Protein AF-A0A662T476-F1 (afdb_monomer_lite)

Secondary structure (DSSP, 8-state):
--HHHHHHHH-TT-TTHHHHHHHHHH--SEEE-HHHHHHHHHHHHH-HHHHHHHHHHH-SSHHHHHHHHHHHHHHHTTEEE-----EEEETTEEEEHHHHHHHHHTTT----HHHHHHHHHHHHHHHTT----EEEES-THHHHTHHHHHHHH--EEEE--

Structure (mmCIF, N/CA/C/O backbone):
data_AF-A0A662T476-F1
#
_entry.id   AF-A0A662T476-F1
#
loop_
_atom_site.group_PDB
_atom_site.id
_atom_site.type_symbol
_atom_site.label_atom_id
_atom_site.label_alt_id
_atom_site.label_comp_id
_atom_site.label_asym_id
_atom_site.label_entity_id
_atom_site.label_seq_id
_atom_site.pdbx_PDB_ins_code
_atom_site.Cartn_x
_atom_site.Cartn_y
_atom_site.Cartn_z
_atom_site.occupancy
_atom_site.B_iso_or_equiv
_atom_site.auth_seq_id
_atom_site.auth_comp_id
_atom_site.auth_asym_id
_atom_site.auth_atom_id
_atom_site.pdbx_PDB_model_num
ATOM 1 N N . MET A 1 1 ? -2.380 -2.952 -1.526 1.00 95.88 1 MET A N 1
ATOM 2 C CA . MET A 1 1 ? -1.044 -3.574 -1.523 1.00 95.88 1 MET A CA 1
ATOM 3 C C . MET A 1 1 ? -0.050 -2.519 -1.108 1.00 95.88 1 MET A C 1
ATOM 5 O O . MET A 1 1 ? -0.131 -1.422 -1.644 1.00 95.88 1 MET A O 1
ATOM 9 N N . ASP A 1 2 ? 0.825 -2.827 -0.165 1.00 96.12 2 ASP A N 1
ATOM 10 C CA . ASP A 1 2 ? 1.995 -2.006 0.135 1.00 96.12 2 ASP A CA 1
ATOM 11 C C . ASP A 1 2 ? 3.120 -2.277 -0.886 1.00 96.12 2 ASP A C 1
ATOM 13 O O . ASP A 1 2 ? 3.227 -3.376 -1.442 1.00 96.12 2 ASP A O 1
ATOM 17 N N . THR A 1 3 ? 3.961 -1.279 -1.138 1.00 96.12 3 THR A N 1
ATOM 18 C CA . THR A 1 3 ? 5.095 -1.349 -2.063 1.00 96.12 3 THR A CA 1
ATOM 19 C C . THR A 1 3 ? 6.088 -2.432 -1.657 1.00 96.12 3 THR A C 1
ATOM 21 O O . THR A 1 3 ? 6.604 -3.142 -2.523 1.00 96.12 3 THR A O 1
ATOM 24 N N . SER A 1 4 ? 6.306 -2.620 -0.350 1.00 95.62 4 SER A N 1
ATOM 25 C CA . SER A 1 4 ? 7.263 -3.597 0.192 1.00 95.62 4 SER A CA 1
ATOM 26 C C . SER A 1 4 ? 7.038 -5.028 -0.324 1.00 95.62 4 SER A C 1
ATOM 28 O O . SER A 1 4 ? 8.001 -5.723 -0.644 1.00 95.62 4 SER A O 1
ATOM 30 N N . VAL A 1 5 ? 5.780 -5.450 -0.499 1.00 97.06 5 VAL A N 1
ATOM 31 C CA . VAL A 1 5 ? 5.423 -6.782 -1.023 1.00 97.06 5 VAL A CA 1
ATOM 32 C C . VAL A 1 5 ? 5.871 -6.945 -2.474 1.00 97.06 5 VAL A C 1
ATOM 34 O O . VAL A 1 5 ? 6.401 -7.986 -2.860 1.00 97.06 5 VAL A O 1
ATOM 37 N N . ILE A 1 6 ? 5.660 -5.913 -3.292 1.00 95.38 6 ILE A N 1
ATOM 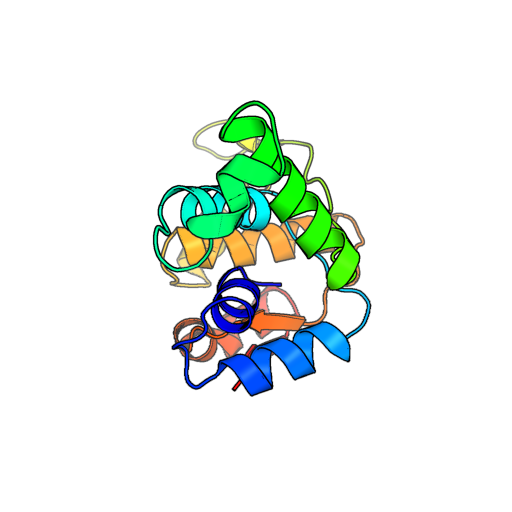38 C CA . ILE A 1 6 ? 6.018 -5.936 -4.712 1.00 95.38 6 ILE A CA 1
ATOM 39 C C . ILE A 1 6 ? 7.539 -5.912 -4.854 1.00 95.38 6 ILE A C 1
ATOM 41 O O . ILE A 1 6 ? 8.090 -6.685 -5.629 1.00 95.38 6 ILE A O 1
ATOM 45 N N . VAL A 1 7 ? 8.223 -5.081 -4.069 1.00 93.31 7 VAL A N 1
ATOM 46 C CA . VAL A 1 7 ? 9.687 -4.965 -4.091 1.00 93.31 7 VAL A CA 1
ATOM 47 C C . VAL A 1 7 ? 10.355 -6.281 -3.704 1.00 93.31 7 VAL A C 1
ATOM 49 O O . VAL A 1 7 ? 11.211 -6.757 -4.446 1.00 93.31 7 VAL A O 1
ATOM 52 N N . ALA A 1 8 ? 9.914 -6.920 -2.619 1.00 93.62 8 ALA A N 1
ATOM 53 C CA . ALA A 1 8 ? 10.464 -8.205 -2.191 1.00 93.62 8 ALA A CA 1
ATOM 54 C C . ALA A 1 8 ? 10.278 -9.311 -3.243 1.00 93.62 8 ALA A C 1
ATOM 56 O O . ALA A 1 8 ? 11.115 -10.197 -3.370 1.00 93.62 8 ALA A O 1
ATOM 57 N N . ALA A 1 9 ? 9.205 -9.267 -4.039 1.00 92.94 9 ALA A N 1
ATOM 58 C CA . ALA A 1 9 ? 9.007 -10.220 -5.132 1.00 92.94 9 ALA A CA 1
ATOM 59 C C . ALA A 1 9 ? 10.001 -10.026 -6.297 1.00 92.94 9 ALA A C 1
ATOM 61 O O . ALA A 1 9 ? 10.269 -10.972 -7.051 1.00 92.94 9 ALA A O 1
ATOM 62 N N . LEU A 1 10 ? 10.525 -8.809 -6.464 1.00 89.12 10 LEU A N 1
ATOM 63 C CA . LEU A 1 10 ? 11.458 -8.442 -7.530 1.00 89.12 10 LEU A CA 1
ATOM 64 C C . LEU A 1 10 ? 12.919 -8.605 -7.121 1.00 89.12 10 LEU A C 1
ATOM 66 O O . LEU A 1 10 ? 13.739 -8.951 -7.969 1.00 89.12 10 LEU A O 1
ATOM 70 N N . ASP A 1 11 ? 13.234 -8.395 -5.847 1.00 87.62 11 ASP A N 1
ATOM 71 C CA . ASP A 1 11 ? 14.587 -8.525 -5.322 1.00 87.62 11 ASP A CA 1
ATOM 72 C C . ASP A 1 11 ? 15.026 -9.987 -5.232 1.00 87.62 11 ASP A C 1
ATOM 74 O O . ASP A 1 11 ? 14.568 -10.746 -4.383 1.00 87.62 11 ASP A O 1
ATOM 78 N N . LEU A 1 12 ? 15.949 -10.373 -6.120 1.00 85.69 12 LEU A N 1
ATOM 79 C CA . LEU A 1 12 ? 16.532 -11.717 -6.188 1.00 85.69 12 LEU A CA 1
ATOM 80 C C . LEU A 1 12 ? 17.269 -12.120 -4.905 1.00 85.69 12 LEU A C 1
ATOM 82 O O . LEU A 1 12 ? 17.474 -13.314 -4.689 1.00 85.69 12 LEU A O 1
ATOM 86 N N . THR A 1 13 ? 17.662 -11.148 -4.084 1.00 87.81 13 THR A N 1
ATOM 87 C CA . THR A 1 13 ? 18.384 -11.356 -2.828 1.00 87.81 13 THR A CA 1
ATOM 88 C C . THR A 1 13 ? 17.474 -11.327 -1.600 1.00 87.81 13 THR A C 1
ATOM 90 O O . THR A 1 13 ? 17.916 -11.730 -0.524 1.00 87.81 13 THR A O 1
ATOM 93 N N . ASP A 1 14 ? 16.203 -10.915 -1.732 1.00 88.81 14 ASP A N 1
ATOM 94 C CA . ASP A 1 14 ? 15.285 -10.870 -0.591 1.00 88.81 14 ASP A CA 1
ATOM 95 C C . ASP A 1 14 ? 14.877 -12.301 -0.182 1.00 88.81 14 ASP A C 1
ATOM 97 O O . ASP A 1 14 ? 14.275 -13.034 -0.979 1.00 88.81 14 ASP A O 1
ATOM 101 N N . PRO A 1 15 ? 15.140 -12.727 1.069 1.00 92.75 15 PRO A N 1
ATOM 102 C CA . PRO A 1 15 ? 14.796 -14.074 1.529 1.00 92.75 15 PRO A CA 1
ATOM 103 C C . PRO A 1 15 ? 13.284 -14.348 1.513 1.00 92.75 15 PRO A C 1
ATOM 105 O O . PRO A 1 15 ? 12.859 -15.503 1.485 1.00 92.75 15 PRO A O 1
ATOM 108 N N . ARG A 1 16 ? 12.451 -13.302 1.507 1.00 94.75 16 ARG A N 1
ATOM 109 C CA . ARG A 1 16 ? 10.984 -13.390 1.495 1.00 94.75 16 ARG A CA 1
ATOM 110 C C . ARG A 1 16 ? 10.413 -13.418 0.078 1.00 94.75 16 ARG A C 1
ATOM 112 O O . ARG A 1 16 ? 9.194 -13.524 -0.081 1.00 94.75 16 ARG A O 1
ATOM 119 N N . ARG A 1 17 ? 11.258 -13.357 -0.958 1.00 94.31 17 ARG A N 1
ATOM 120 C CA . ARG A 1 17 ? 10.847 -13.296 -2.367 1.00 94.31 17 ARG A CA 1
ATOM 121 C C . ARG A 1 17 ? 9.852 -14.382 -2.756 1.00 94.31 17 ARG A C 1
ATOM 123 O O . ARG A 1 17 ? 8.864 -14.096 -3.428 1.00 94.31 17 ARG A O 1
ATOM 130 N N . SER A 1 18 ? 10.088 -15.624 -2.338 1.00 95.56 18 SER A N 1
ATOM 131 C CA . SER A 1 18 ? 9.202 -16.750 -2.659 1.00 95.56 18 SER A CA 1
ATOM 132 C C . SER A 1 18 ? 7.804 -16.568 -2.059 1.00 95.56 18 SER A C 1
ATOM 134 O O . SER A 1 18 ? 6.811 -16.769 -2.762 1.00 95.56 18 SER A O 1
ATOM 136 N N . SER A 1 19 ? 7.714 -16.124 -0.799 1.00 96.94 19 SER A N 1
ATOM 137 C CA . SER A 1 19 ? 6.440 -15.793 -0.145 1.00 96.94 19 SER A CA 1
ATOM 138 C C . SER A 1 19 ? 5.748 -14.619 -0.843 1.00 96.94 19 SER A C 1
ATOM 140 O O . SER A 1 19 ? 4.554 -14.703 -1.131 1.00 96.94 19 SER A O 1
ATOM 142 N N . ALA A 1 20 ? 6.497 -13.567 -1.196 1.00 96.75 20 ALA A N 1
ATOM 143 C CA . ALA A 1 20 ? 5.978 -12.406 -1.921 1.00 96.75 20 ALA A CA 1
ATOM 144 C C . ALA A 1 20 ? 5.396 -12.786 -3.289 1.00 96.75 20 ALA A C 1
ATOM 146 O O . ALA A 1 20 ? 4.261 -12.430 -3.607 1.00 96.75 20 ALA A O 1
ATOM 147 N N . LEU A 1 21 ? 6.149 -13.550 -4.087 1.00 96.50 21 LEU A N 1
ATOM 148 C CA . LEU A 1 21 ? 5.720 -14.017 -5.405 1.00 96.50 21 LEU A CA 1
ATOM 149 C C . LEU A 1 21 ? 4.475 -14.888 -5.304 1.00 96.50 21 LEU A C 1
ATOM 151 O O . LEU A 1 21 ? 3.505 -14.631 -6.016 1.00 96.50 21 LEU A O 1
ATOM 155 N N . LYS A 1 22 ? 4.482 -15.874 -4.399 1.00 96.94 22 LYS A N 1
ATOM 156 C CA . LYS A 1 22 ? 3.329 -16.749 -4.178 1.00 96.94 22 LYS A CA 1
ATOM 157 C C . LYS A 1 22 ? 2.101 -15.923 -3.815 1.00 96.94 22 LYS A C 1
ATOM 159 O O . LYS A 1 22 ? 1.061 -16.089 -4.440 1.00 96.94 22 LYS A O 1
ATOM 164 N N . PHE A 1 23 ? 2.235 -15.001 -2.865 1.00 97.44 23 PHE A N 1
ATOM 165 C CA . PHE A 1 23 ? 1.140 -14.136 -2.444 1.00 97.44 23 PHE A CA 1
ATOM 166 C C . PHE A 1 23 ? 0.611 -13.265 -3.592 1.00 97.44 23 PHE A C 1
ATOM 168 O O . PHE A 1 23 ? -0.598 -13.226 -3.818 1.00 97.44 23 PHE A O 1
ATOM 175 N N . LEU A 1 24 ? 1.485 -12.612 -4.364 1.00 96.88 24 LEU A N 1
ATOM 176 C CA . LEU A 1 24 ? 1.077 -11.792 -5.511 1.00 96.88 24 LEU A CA 1
ATOM 177 C C . LEU A 1 24 ? 0.392 -12.613 -6.612 1.00 96.88 24 LEU A C 1
ATOM 179 O O . LEU A 1 24 ? -0.521 -12.102 -7.259 1.00 96.88 24 LEU A O 1
ATOM 183 N N . GLN A 1 25 ? 0.810 -13.863 -6.817 1.00 95.75 25 GLN A N 1
ATOM 184 C CA . GLN A 1 25 ? 0.251 -14.759 -7.833 1.00 95.75 25 GLN A CA 1
ATOM 185 C C . GLN A 1 25 ? -1.094 -15.371 -7.430 1.00 95.75 25 GLN A C 1
ATOM 187 O O . GLN A 1 25 ? -1.928 -15.605 -8.301 1.00 95.75 25 GLN A O 1
ATOM 192 N N . THR A 1 26 ? -1.317 -15.652 -6.142 1.00 95.06 26 THR A N 1
ATOM 193 C CA . THR A 1 26 ? -2.527 -16.358 -5.684 1.00 95.06 26 THR A CA 1
ATOM 194 C C . THR A 1 26 ? -3.620 -15.433 -5.165 1.00 95.06 26 THR A C 1
ATOM 196 O O . THR A 1 26 ? -4.800 -15.769 -5.273 1.00 95.06 26 THR A O 1
ATOM 199 N N . SER A 1 27 ? -3.263 -14.276 -4.601 1.00 94.12 27 SER A N 1
ATOM 200 C CA . SER A 1 27 ? -4.253 -13.312 -4.115 1.00 94.12 27 SER A CA 1
ATOM 201 C C . SER A 1 27 ? -4.990 -12.647 -5.278 1.00 94.12 27 SER A C 1
ATOM 203 O O . SER A 1 27 ? -4.408 -12.337 -6.319 1.00 94.12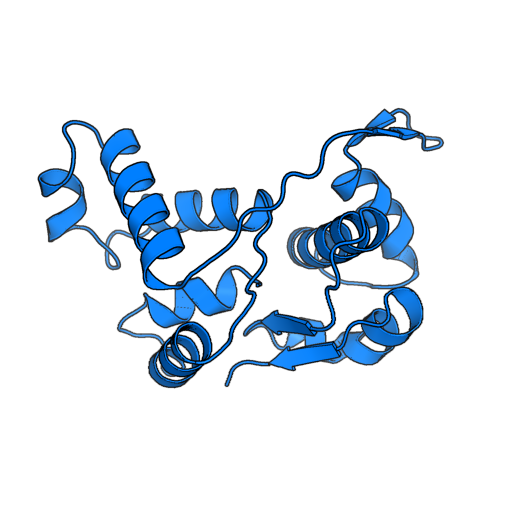 27 SER A O 1
ATOM 205 N N . LYS A 1 28 ? -6.287 -12.404 -5.101 1.00 93.12 28 LYS A N 1
ATOM 206 C CA . LYS A 1 28 ? -7.141 -11.714 -6.076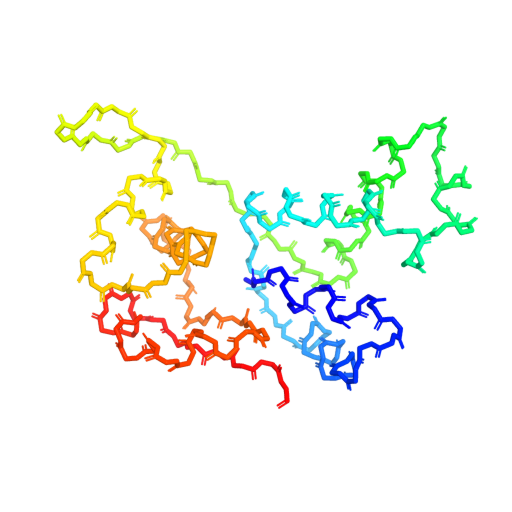 1.00 93.12 28 LYS A CA 1
ATOM 207 C C . LYS A 1 28 ? -7.436 -10.291 -5.606 1.00 93.12 28 LYS A C 1
ATOM 209 O O . LYS A 1 28 ? -7.166 -9.950 -4.458 1.00 93.12 28 LYS A O 1
ATOM 214 N N . ASP A 1 29 ? -7.973 -9.470 -6.504 1.00 93.75 29 ASP A N 1
ATOM 215 C CA . ASP A 1 29 ? -8.545 -8.156 -6.178 1.00 93.75 29 ASP A CA 1
ATOM 216 C C . ASP A 1 29 ? -7.572 -7.190 -5.479 1.00 93.75 29 ASP A C 1
ATOM 218 O O . ASP A 1 29 ? -7.906 -6.486 -4.526 1.00 93.75 29 ASP A O 1
ATOM 222 N N . LYS A 1 30 ? -6.335 -7.132 -5.979 1.00 96.50 30 LYS A N 1
ATOM 223 C CA . LYS A 1 30 ? -5.267 -6.325 -5.384 1.00 96.50 30 LYS A CA 1
ATOM 224 C C . LYS A 1 30 ? -5.362 -4.861 -5.808 1.00 96.50 30 LYS A C 1
ATOM 226 O O . LYS A 1 30 ? -4.994 -4.504 -6.924 1.00 96.50 30 LYS A O 1
ATOM 231 N N . ALA A 1 31 ? -5.789 -3.998 -4.893 1.00 97.06 31 ALA A N 1
ATOM 232 C CA . ALA A 1 31 ? -5.764 -2.550 -5.089 1.00 97.06 31 ALA A CA 1
ATOM 233 C C . ALA A 1 31 ? -4.369 -1.949 -4.822 1.00 97.06 31 ALA A C 1
ATOM 235 O O . ALA A 1 31 ? -3.717 -2.298 -3.829 1.00 97.06 31 ALA A O 1
ATOM 236 N N . ILE A 1 32 ? -3.941 -1.007 -5.665 1.00 97.50 32 ILE A N 1
ATOM 237 C CA . ILE A 1 32 ? -2.766 -0.145 -5.457 1.00 97.50 32 ILE A CA 1
ATOM 238 C C . ILE A 1 32 ? -3.156 1.335 -5.549 1.00 97.50 32 ILE A C 1
ATOM 240 O O . ILE A 1 32 ? -4.089 1.696 -6.269 1.00 97.50 32 ILE A O 1
ATOM 244 N N . SER A 1 33 ? -2.436 2.186 -4.819 1.00 97.12 33 SER A N 1
ATOM 245 C CA . SER A 1 33 ? -2.588 3.643 -4.861 1.00 97.12 33 SER A CA 1
ATOM 246 C C . SER A 1 33 ? -1.518 4.301 -5.736 1.00 97.12 33 SER A C 1
ATOM 248 O O . SER A 1 33 ? -0.556 3.661 -6.163 1.00 97.12 33 SER A O 1
ATOM 250 N N . GLU A 1 34 ? -1.659 5.604 -5.980 1.00 96.06 34 GLU A N 1
ATOM 251 C CA . GLU A 1 34 ? -0.634 6.398 -6.673 1.00 96.06 34 GLU A CA 1
ATOM 252 C C . GLU A 1 34 ? 0.674 6.494 -5.879 1.00 96.06 34 GLU A C 1
ATOM 254 O O . GLU A 1 34 ? 1.738 6.582 -6.483 1.00 96.06 34 GLU A O 1
ATOM 259 N N . LEU A 1 35 ? 0.615 6.389 -4.544 1.00 97.38 35 LEU A N 1
ATOM 260 C CA . LEU A 1 35 ? 1.812 6.289 -3.708 1.00 97.38 35 LEU A CA 1
ATOM 261 C C . LEU A 1 35 ? 2.622 5.040 -4.060 1.00 97.38 35 LEU A C 1
ATOM 263 O O . LEU A 1 35 ? 3.812 5.153 -4.322 1.00 97.38 35 LEU A O 1
ATOM 267 N N . VAL A 1 36 ? 1.964 3.881 -4.172 1.00 97.56 36 VAL A N 1
ATOM 268 C CA . VAL A 1 36 ? 2.630 2.627 -4.564 1.00 97.56 36 VAL A CA 1
ATOM 269 C C . VAL A 1 36 ? 3.271 2.757 -5.945 1.00 97.56 36 VAL A C 1
ATOM 271 O O . VAL A 1 36 ? 4.390 2.304 -6.161 1.00 97.56 36 VAL A O 1
ATOM 274 N N . ILE A 1 37 ? 2.589 3.411 -6.889 1.00 96.94 37 ILE A N 1
ATOM 275 C CA . ILE A 1 37 ? 3.138 3.685 -8.224 1.00 96.94 37 ILE A CA 1
ATOM 276 C C . ILE A 1 37 ? 4.398 4.557 -8.131 1.00 96.94 37 ILE A C 1
ATOM 278 O O . ILE A 1 37 ? 5.418 4.221 -8.737 1.00 96.94 37 ILE A O 1
ATOM 282 N N . ALA A 1 38 ? 4.339 5.656 -7.377 1.00 95.81 38 ALA A N 1
ATOM 283 C CA . ALA A 1 38 ? 5.451 6.587 -7.222 1.00 95.81 38 ALA A CA 1
ATOM 284 C C . ALA A 1 38 ? 6.664 5.924 -6.552 1.00 95.81 38 ALA A C 1
ATOM 286 O O . ALA A 1 38 ? 7.793 6.074 -7.025 1.00 95.81 38 ALA A O 1
ATOM 287 N N . GLU A 1 39 ? 6.440 5.150 -5.490 1.00 96.38 39 GLU A N 1
ATOM 288 C CA . GLU A 1 39 ? 7.505 4.431 -4.796 1.00 96.38 39 GLU A CA 1
ATOM 289 C C . GLU A 1 39 ? 8.127 3.353 -5.678 1.00 96.38 39 GLU A C 1
ATOM 291 O O . GLU A 1 39 ? 9.352 3.275 -5.759 1.00 96.38 39 GLU A O 1
ATOM 296 N N . LEU A 1 40 ? 7.314 2.570 -6.396 1.00 94.12 40 LEU A N 1
ATOM 297 C CA . LEU A 1 40 ? 7.830 1.571 -7.328 1.00 94.12 40 LEU A CA 1
ATOM 298 C C . LEU A 1 40 ? 8.698 2.212 -8.405 1.00 94.12 40 LEU A C 1
ATOM 300 O O . LEU A 1 40 ? 9.828 1.774 -8.584 1.00 94.12 40 LEU A O 1
ATOM 304 N N . ILE A 1 41 ? 8.231 3.260 -9.089 1.00 91.88 41 ILE A N 1
ATOM 305 C CA . ILE A 1 41 ? 9.043 3.944 -10.110 1.00 91.88 41 ILE A CA 1
ATOM 306 C C . ILE A 1 41 ? 10.365 4.431 -9.512 1.00 91.88 41 ILE A C 1
ATOM 308 O O . ILE A 1 41 ? 11.419 4.207 -10.108 1.00 91.88 41 ILE A O 1
ATOM 312 N N . ASN A 1 42 ? 10.330 5.050 -8.329 1.00 92.00 42 ASN A N 1
ATOM 313 C CA . ASN A 1 42 ? 11.533 5.547 -7.666 1.00 92.00 42 ASN A CA 1
ATOM 314 C C . ASN A 1 42 ? 12.514 4.411 -7.316 1.00 92.00 42 ASN A C 1
ATOM 316 O O . ASN A 1 42 ? 13.724 4.548 -7.496 1.00 92.00 42 ASN A O 1
ATOM 320 N N . ILE A 1 43 ? 12.007 3.263 -6.860 1.00 90.81 43 ILE A N 1
ATOM 321 C CA . ILE A 1 43 ? 12.825 2.082 -6.554 1.00 90.81 43 ILE A CA 1
ATOM 322 C C . ILE A 1 43 ? 13.423 1.483 -7.830 1.00 90.81 43 ILE A C 1
ATOM 324 O O . ILE A 1 43 ? 14.619 1.195 -7.863 1.00 90.81 43 ILE A O 1
ATOM 328 N N . LEU A 1 44 ? 12.626 1.336 -8.892 1.00 87.12 44 LEU A N 1
ATOM 329 C CA . LEU A 1 44 ? 13.085 0.803 -10.178 1.00 87.12 44 LEU A CA 1
ATOM 330 C C . LEU A 1 44 ? 14.154 1.713 -10.806 1.00 87.12 44 LEU A C 1
ATOM 332 O O . LEU A 1 44 ? 15.136 1.205 -11.335 1.00 87.12 44 LEU A O 1
ATOM 336 N N . ALA A 1 45 ? 14.006 3.037 -10.694 1.00 86.19 45 ALA A N 1
ATOM 337 C CA . ALA A 1 45 ? 14.986 4.009 -11.187 1.00 86.19 45 ALA A CA 1
ATOM 338 C C . ALA A 1 45 ? 16.315 3.953 -10.416 1.00 86.19 45 ALA A C 1
ATOM 340 O O . ALA A 1 45 ? 17.394 4.083 -10.992 1.00 86.19 45 ALA A O 1
ATOM 341 N N . ARG A 1 46 ? 16.259 3.748 -9.093 1.00 82.94 46 ARG A N 1
ATOM 342 C CA . ARG A 1 46 ? 17.462 3.691 -8.247 1.00 82.94 46 ARG A CA 1
ATOM 343 C C . ARG A 1 46 ? 18.161 2.340 -8.283 1.00 82.94 46 ARG A C 1
ATOM 345 O O . ARG A 1 46 ? 19.359 2.270 -7.997 1.00 82.94 46 ARG A O 1
ATOM 352 N N . SER A 1 47 ? 17.437 1.271 -8.593 1.00 72.31 47 SER A N 1
ATOM 353 C CA . SER A 1 47 ? 17.993 -0.065 -8.500 1.00 72.31 47 SER A CA 1
ATOM 354 C C . SER A 1 47 ? 18.781 -0.446 -9.743 1.00 72.31 47 SER A C 1
ATOM 356 O O . SER A 1 47 ? 18.245 -0.837 -10.781 1.00 72.31 47 SER A O 1
ATOM 358 N N . ARG A 1 48 ? 20.106 -0.369 -9.598 1.00 59.59 48 ARG A N 1
ATOM 359 C CA . ARG A 1 48 ? 21.046 -0.881 -10.593 1.00 59.59 48 ARG A CA 1
ATOM 360 C C . ARG A 1 48 ? 20.936 -2.407 -10.715 1.00 59.59 48 ARG A C 1
ATOM 362 O O . ARG A 1 48 ? 21.003 -2.915 -11.826 1.00 59.59 48 ARG A O 1
ATOM 369 N N . ASP A 1 49 ? 20.690 -3.114 -9.617 1.00 58.22 49 ASP A N 1
ATOM 370 C CA . ASP A 1 49 ? 20.771 -4.581 -9.574 1.00 58.22 49 ASP A CA 1
ATOM 371 C C . ASP A 1 49 ? 19.444 -5.285 -9.882 1.00 58.22 49 ASP A C 1
ATOM 373 O O . ASP A 1 49 ? 19.453 -6.400 -10.398 1.00 58.22 49 ASP A O 1
ATOM 377 N N . LEU A 1 50 ? 18.295 -4.631 -9.663 1.00 60.38 50 LEU A N 1
ATOM 378 C CA . LEU A 1 50 ? 16.999 -5.228 -10.009 1.00 60.38 50 LEU A CA 1
ATOM 379 C C . LEU A 1 50 ? 16.807 -5.361 -11.528 1.00 60.38 50 LEU A C 1
ATOM 381 O O . LEU A 1 50 ? 15.997 -6.180 -11.960 1.00 60.38 50 LEU A O 1
ATOM 385 N N . LEU A 1 51 ? 17.482 -4.535 -12.345 1.00 60.53 51 LEU A N 1
ATOM 386 C CA . LEU A 1 51 ? 17.020 -4.297 -13.716 1.00 60.53 51 LEU A CA 1
ATOM 387 C C . LEU A 1 51 ? 18.082 -3.897 -14.781 1.00 60.53 51 LEU A C 1
ATOM 389 O O . LEU A 1 51 ? 17.730 -3.819 -15.965 1.00 60.53 51 LEU A O 1
ATOM 393 N N . LYS A 1 52 ? 19.363 -3.648 -14.445 1.00 54.06 52 LYS A N 1
ATOM 394 C CA . LYS A 1 52 ? 20.306 -2.985 -15.382 1.00 54.06 52 LYS A CA 1
ATOM 395 C C . LYS A 1 52 ? 20.524 -3.616 -16.756 1.00 54.06 52 LYS A C 1
ATOM 397 O O . LYS A 1 52 ? 20.629 -2.827 -17.692 1.00 54.06 52 LYS A O 1
ATOM 402 N N . PRO A 1 53 ? 20.619 -4.946 -16.949 1.00 53.03 53 PRO A N 1
ATOM 403 C CA . PRO A 1 53 ? 20.907 -5.433 -18.293 1.00 53.03 53 PRO A CA 1
ATOM 404 C C . PRO A 1 53 ? 19.738 -5.195 -19.256 1.00 53.03 53 PRO A C 1
ATOM 406 O O . PRO A 1 53 ? 19.960 -5.074 -20.448 1.00 53.03 53 PRO A O 1
ATOM 409 N N . ARG A 1 54 ? 18.495 -5.094 -18.754 1.00 54.59 54 ARG A N 1
ATOM 410 C CA . ARG A 1 54 ? 17.286 -5.159 -19.594 1.00 54.59 54 ARG A CA 1
ATOM 411 C C . ARG A 1 54 ? 16.520 -3.843 -19.738 1.00 54.59 54 ARG A C 1
ATOM 413 O O . ARG A 1 54 ? 15.798 -3.698 -20.715 1.00 54.59 54 ARG A O 1
ATOM 420 N N . ILE A 1 55 ? 16.659 -2.868 -18.827 1.00 56.12 55 ILE A N 1
ATOM 421 C CA . ILE A 1 55 ? 15.914 -1.584 -18.922 1.00 56.12 55 ILE A CA 1
ATOM 422 C C . ILE A 1 55 ? 16.210 -0.874 -20.242 1.00 56.12 55 ILE A C 1
ATOM 424 O O . ILE A 1 55 ? 15.288 -0.414 -20.912 1.00 56.12 55 ILE A O 1
ATOM 428 N N . TYR A 1 56 ? 17.483 -0.794 -20.624 1.00 53.44 56 TYR A N 1
ATOM 429 C CA . TYR A 1 56 ? 17.902 -0.068 -21.825 1.00 53.44 56 TYR A CA 1
ATOM 430 C C . TYR A 1 56 ? 17.538 -0.791 -23.129 1.00 53.44 56 TYR A C 1
ATOM 432 O O . TYR A 1 56 ? 17.540 -0.169 -24.184 1.00 53.44 56 TYR A O 1
ATOM 440 N N . GLU A 1 57 ? 17.176 -2.076 -23.065 1.00 60.19 57 GLU A N 1
ATOM 441 C CA . GLU A 1 57 ? 16.760 -2.863 -24.233 1.00 60.19 57 GLU A CA 1
ATOM 442 C C . GLU A 1 57 ? 15.251 -2.754 -24.515 1.00 60.19 57 GLU A C 1
ATOM 444 O O . GLU A 1 57 ? 14.804 -3.024 -25.626 1.00 60.19 57 GLU A O 1
ATOM 449 N N . ILE A 1 58 ? 14.451 -2.354 -23.519 1.00 64.00 58 ILE A N 1
ATOM 450 C CA . ILE A 1 58 ? 12.979 -2.361 -23.599 1.00 64.00 58 ILE A CA 1
ATOM 451 C C . ILE A 1 58 ? 12.422 -1.070 -24.224 1.00 64.00 58 ILE A C 1
ATOM 453 O O . ILE A 1 58 ? 11.362 -1.092 -24.849 1.00 64.00 58 ILE A O 1
ATOM 457 N N . GLY A 1 59 ? 13.109 0.062 -24.060 1.00 61.31 59 GLY A N 1
ATOM 458 C CA . GLY A 1 59 ? 12.602 1.376 -24.452 1.00 61.31 59 GLY A CA 1
ATOM 459 C C . GLY A 1 59 ? 13.700 2.319 -24.931 1.00 61.31 59 GLY A C 1
ATOM 460 O O . GLY A 1 59 ? 14.855 2.211 -24.538 1.00 61.31 59 GLY A O 1
ATOM 461 N N . ARG A 1 60 ? 13.324 3.283 -25.784 1.00 69.94 60 ARG A N 1
ATOM 462 C CA . ARG A 1 60 ? 14.256 4.283 -26.342 1.00 69.94 60 ARG A CA 1
ATOM 463 C C . ARG A 1 60 ? 14.808 5.262 -25.295 1.00 69.94 60 ARG A C 1
ATOM 465 O O . ARG A 1 60 ? 15.819 5.903 -25.555 1.00 69.94 60 ARG A O 1
ATOM 472 N N . THR A 1 61 ? 14.140 5.413 -24.148 1.00 82.06 61 THR A N 1
ATOM 473 C CA . THR A 1 61 ? 14.549 6.292 -23.040 1.00 82.06 61 THR A CA 1
ATOM 474 C C . THR A 1 61 ? 14.334 5.597 -21.698 1.00 82.06 61 THR A C 1
ATOM 476 O O . THR A 1 61 ? 13.428 4.775 -21.565 1.00 82.06 61 THR A O 1
ATOM 479 N N . GLU A 1 62 ? 15.120 5.970 -20.683 1.00 81.44 62 GLU A N 1
ATOM 480 C CA . GLU A 1 62 ? 14.998 5.435 -19.318 1.00 81.44 62 GLU A CA 1
ATOM 481 C C . GLU A 1 62 ? 13.571 5.581 -18.767 1.00 81.44 62 GLU A C 1
ATOM 483 O O . GLU A 1 62 ? 12.994 4.618 -18.265 1.00 81.44 62 GLU A O 1
ATOM 488 N N . ALA A 1 63 ? 12.956 6.754 -18.949 1.00 84.31 63 ALA A N 1
ATOM 489 C CA . ALA A 1 63 ? 11.583 7.010 -18.523 1.00 84.31 63 ALA A CA 1
ATOM 490 C C . ALA A 1 63 ? 10.574 6.043 -19.170 1.00 84.31 63 ALA A C 1
ATOM 492 O O . ALA A 1 63 ? 9.709 5.500 -18.481 1.00 84.31 63 ALA A O 1
ATOM 493 N N . LEU A 1 64 ? 10.691 5.784 -20.479 1.00 84.69 64 LEU A N 1
ATOM 494 C CA . LEU A 1 64 ? 9.790 4.864 -21.177 1.00 84.69 64 LEU A CA 1
ATOM 495 C C . LEU A 1 64 ? 9.993 3.418 -20.711 1.00 84.69 64 LEU A C 1
ATOM 497 O O . LEU A 1 64 ? 9.022 2.677 -20.544 1.00 84.69 64 LEU A O 1
ATOM 501 N N . SER A 1 65 ? 11.238 3.023 -20.461 1.00 84.62 65 SER A N 1
ATOM 502 C CA . SER A 1 65 ? 11.556 1.698 -19.939 1.00 84.62 65 SER A CA 1
ATOM 503 C C . SER A 1 65 ? 11.005 1.486 -18.527 1.00 84.62 65 SER A C 1
ATOM 505 O O . SER A 1 65 ? 10.392 0.450 -18.270 1.00 84.62 65 SER A O 1
ATOM 507 N N . LEU A 1 66 ? 11.133 2.474 -17.633 1.00 87.38 66 LEU A N 1
ATOM 508 C CA . LEU A 1 66 ? 10.554 2.424 -16.283 1.00 87.38 66 LEU A CA 1
ATOM 509 C C . LEU A 1 66 ? 9.028 2.289 -16.323 1.00 87.38 66 LEU A C 1
ATOM 511 O O . LEU A 1 66 ? 8.468 1.433 -15.637 1.00 87.38 66 LEU A O 1
ATOM 515 N N . LEU A 1 67 ? 8.357 3.074 -17.172 1.00 89.75 67 LEU A N 1
ATOM 516 C CA . LEU A 1 67 ? 6.908 2.970 -17.366 1.00 89.75 67 LEU A CA 1
ATOM 517 C C . LEU A 1 67 ? 6.504 1.606 -17.933 1.00 89.75 67 LEU A C 1
ATOM 519 O O . LEU A 1 67 ? 5.521 1.020 -17.483 1.00 89.75 67 LEU A O 1
ATOM 523 N N . THR A 1 68 ? 7.274 1.067 -18.879 1.00 89.50 68 THR A N 1
ATOM 524 C CA . THR A 1 68 ? 7.005 -0.252 -19.471 1.00 89.50 68 THR A CA 1
ATOM 525 C C . THR A 1 68 ? 7.123 -1.361 -18.431 1.00 89.50 68 THR A C 1
ATOM 527 O O . THR A 1 68 ? 6.259 -2.236 -18.359 1.00 89.50 68 THR A O 1
ATOM 530 N N . ILE A 1 69 ? 8.146 -1.302 -17.577 1.00 88.62 69 ILE A N 1
ATOM 531 C CA . ILE A 1 69 ? 8.328 -2.253 -16.477 1.00 88.62 69 ILE A CA 1
ATOM 532 C C . ILE A 1 69 ? 7.192 -2.121 -15.466 1.00 88.62 69 ILE A C 1
ATOM 534 O O . ILE A 1 69 ? 6.601 -3.132 -15.096 1.00 88.62 69 ILE A O 1
ATOM 538 N N . LEU A 1 70 ? 6.823 -0.903 -15.061 1.00 92.62 70 LEU A N 1
ATOM 539 C CA . LEU A 1 70 ? 5.689 -0.698 -14.162 1.00 92.62 70 LEU A CA 1
ATOM 540 C C . LEU A 1 70 ? 4.394 -1.287 -14.746 1.00 92.62 70 LEU A C 1
ATOM 542 O O . LEU A 1 70 ? 3.694 -2.029 -14.059 1.00 92.62 70 LEU A O 1
ATOM 546 N N . LEU A 1 71 ? 4.092 -1.012 -16.018 1.00 94.06 71 LEU A N 1
ATOM 547 C CA . LEU A 1 71 ? 2.921 -1.564 -16.707 1.00 94.06 71 LEU A CA 1
ATOM 548 C C . LEU A 1 71 ? 2.957 -3.093 -16.766 1.00 94.06 71 LEU A C 1
ATOM 550 O O . LEU A 1 71 ? 1.926 -3.744 -16.582 1.00 94.06 71 LEU A O 1
ATOM 554 N N . TYR A 1 72 ? 4.135 -3.668 -17.005 1.00 93.25 72 TYR A N 1
ATOM 555 C CA . TYR A 1 72 ? 4.335 -5.109 -16.956 1.00 93.25 72 TYR A CA 1
ATOM 556 C C . TYR A 1 72 ? 4.037 -5.669 -15.563 1.00 93.25 72 TYR A C 1
ATOM 558 O O . TYR A 1 72 ? 3.308 -6.649 -15.464 1.00 93.25 72 TYR A O 1
ATOM 566 N N . LEU A 1 73 ? 4.541 -5.048 -14.492 1.00 93.81 73 LEU A N 1
ATOM 567 C CA . LEU A 1 73 ? 4.304 -5.486 -13.112 1.00 93.81 73 LEU A CA 1
ATOM 568 C C . LEU A 1 73 ? 2.826 -5.409 -12.730 1.00 93.81 73 LEU A C 1
ATOM 570 O O . LEU A 1 73 ? 2.288 -6.367 -12.175 1.00 93.81 73 LEU A O 1
ATOM 574 N N . ILE A 1 74 ? 2.168 -4.302 -13.083 1.00 95.94 74 ILE A N 1
ATOM 575 C CA . ILE A 1 74 ? 0.732 -4.100 -12.869 1.00 95.94 74 ILE A CA 1
ATOM 576 C C . ILE A 1 74 ? -0.063 -5.222 -13.543 1.00 95.94 74 ILE A C 1
ATOM 578 O O . ILE A 1 74 ? -0.908 -5.840 -12.901 1.00 95.94 74 ILE A O 1
ATOM 582 N N . ARG A 1 75 ? 0.243 -5.543 -14.807 1.00 95.81 75 ARG A N 1
ATOM 583 C CA . ARG A 1 75 ? -0.441 -6.618 -15.543 1.00 95.81 75 ARG A CA 1
ATOM 584 C C . ARG A 1 75 ? -0.098 -8.011 -15.028 1.00 95.81 75 ARG A C 1
ATOM 586 O O . ARG A 1 75 ? -0.997 -8.812 -14.803 1.00 95.81 75 ARG A O 1
ATOM 593 N N . ARG A 1 76 ? 1.191 -8.307 -14.836 1.00 94.44 76 ARG A N 1
ATOM 594 C CA . ARG A 1 76 ? 1.696 -9.620 -14.403 1.00 94.44 76 ARG A CA 1
ATOM 595 C C . ARG A 1 76 ? 1.066 -10.056 -13.090 1.00 94.44 76 ARG A C 1
ATOM 597 O O . ARG A 1 76 ? 0.783 -11.236 -12.916 1.00 94.44 76 ARG A O 1
ATOM 604 N N . PHE A 1 77 ? 0.913 -9.115 -12.167 1.00 96.06 77 PHE A N 1
ATOM 605 C CA . PHE A 1 77 ? 0.369 -9.392 -10.852 1.00 96.06 77 PHE A CA 1
ATOM 606 C C . PHE A 1 77 ? -1.100 -8.998 -10.727 1.00 96.06 77 PHE A C 1
ATOM 608 O O . PHE A 1 77 ? -1.593 -9.058 -9.620 1.00 96.06 77 PHE A O 1
ATOM 615 N N . ASP A 1 78 ? -1.823 -8.630 -11.788 1.00 96.75 78 ASP A N 1
ATOM 616 C CA . ASP A 1 78 ? -3.234 -8.208 -11.689 1.00 96.75 78 ASP A CA 1
ATOM 617 C C . ASP A 1 78 ? -3.460 -7.137 -10.595 1.00 96.75 78 ASP A C 1
ATOM 619 O O . ASP A 1 78 ? -4.291 -7.264 -9.690 1.00 96.75 78 ASP A O 1
ATOM 623 N N . LEU A 1 79 ? -2.623 -6.096 -10.615 1.00 97.50 79 LEU A N 1
ATOM 624 C CA . LEU A 1 79 ? -2.753 -4.946 -9.724 1.00 97.50 79 LEU A CA 1
ATOM 625 C C . LEU A 1 79 ? -3.740 -3.956 -10.338 1.00 97.50 79 LEU A C 1
ATOM 627 O O . LEU A 1 79 ? -3.602 -3.551 -11.491 1.00 97.50 79 LEU A O 1
ATOM 631 N N . ARG A 1 80 ? -4.718 -3.513 -9.552 1.00 97.12 80 ARG A N 1
ATOM 632 C CA . ARG A 1 80 ? -5.696 -2.508 -9.970 1.00 97.12 80 ARG A CA 1
ATOM 633 C C . ARG A 1 80 ? -5.403 -1.181 -9.295 1.00 97.12 80 ARG A C 1
ATOM 635 O O . ARG A 1 80 ? -5.505 -1.056 -8.076 1.00 97.12 80 ARG A O 1
ATOM 642 N N . TYR A 1 81 ? -5.022 -0.194 -10.099 1.00 96.31 81 TYR A N 1
ATOM 643 C CA . TYR A 1 81 ? -4.881 1.180 -9.637 1.00 96.31 81 TYR A CA 1
ATOM 644 C C . TYR A 1 81 ? -6.256 1.812 -9.428 1.00 96.31 81 TYR A C 1
ATOM 646 O O . TYR A 1 81 ? -7.115 1.743 -10.307 1.00 96.31 81 TYR A O 1
ATOM 654 N N . TYR A 1 82 ? -6.438 2.447 -8.271 1.00 94.19 82 TYR A N 1
ATOM 655 C CA . TYR A 1 82 ? -7.621 3.240 -7.966 1.00 94.19 82 TYR A CA 1
ATOM 656 C C . TYR A 1 82 ? -7.226 4.685 -7.688 1.00 94.19 82 TYR A C 1
ATOM 658 O O . TYR A 1 82 ? -6.464 4.983 -6.769 1.00 94.19 82 TYR A O 1
ATOM 666 N N . GLU A 1 83 ? -7.789 5.590 -8.478 1.00 93.69 83 GLU A N 1
ATOM 667 C CA . GLU A 1 83 ? -7.508 7.015 -8.380 1.00 93.69 83 GLU A CA 1
ATOM 668 C C . GLU A 1 83 ? -8.267 7.670 -7.215 1.00 93.69 83 GLU A C 1
ATOM 670 O O . GLU A 1 83 ? -9.497 7.562 -7.082 1.00 93.69 83 GLU A O 1
ATOM 675 N N . VAL A 1 84 ? -7.553 8.444 -6.393 1.00 94.31 84 VAL A N 1
ATOM 676 C CA . VAL A 1 84 ? -8.136 9.216 -5.289 1.00 94.31 84 VAL A CA 1
ATOM 677 C C . VAL A 1 84 ? -8.236 10.696 -5.666 1.00 94.31 84 VAL A C 1
ATOM 679 O O . VAL A 1 84 ? -7.431 11.529 -5.274 1.00 94.31 84 VAL A O 1
ATOM 682 N N . LYS A 1 85 ? -9.285 11.037 -6.421 1.00 91.81 85 LYS A N 1
ATOM 683 C CA . LYS A 1 85 ? -9.662 12.435 -6.699 1.00 91.81 85 LYS A CA 1
ATOM 684 C C . LYS A 1 85 ? -10.259 13.147 -5.489 1.00 91.81 85 LYS A C 1
ATOM 686 O O . LYS A 1 85 ? -10.978 12.535 -4.699 1.00 91.81 85 LYS A O 1
ATOM 691 N N . GLY A 1 86 ? -10.076 14.465 -5.463 1.00 93.69 86 GLY A N 1
ATOM 692 C CA . GLY A 1 86 ? -10.767 15.384 -4.566 1.00 93.69 86 GLY A CA 1
ATOM 693 C C . GLY A 1 86 ? -9.842 16.028 -3.544 1.00 93.69 86 GLY A C 1
ATOM 694 O O . GLY A 1 86 ? -8.626 15.842 -3.546 1.00 93.69 86 GLY A O 1
ATOM 695 N N . SER A 1 87 ? -10.448 16.800 -2.649 1.00 95.88 87 SER A N 1
ATOM 696 C CA . SER A 1 87 ? -9.726 17.530 -1.615 1.00 95.88 87 SER A CA 1
ATOM 697 C C . SER A 1 87 ? -10.499 17.551 -0.307 1.00 95.88 87 SER A C 1
ATOM 699 O O . SER A 1 87 ? -11.719 17.709 -0.329 1.00 95.88 87 SER A O 1
ATOM 701 N N . MET A 1 88 ? -9.783 17.504 0.809 1.00 94.94 88 MET A N 1
ATOM 702 C CA . MET A 1 88 ? -10.321 17.663 2.154 1.00 94.94 88 MET A CA 1
ATOM 703 C C . MET A 1 88 ? -10.010 19.069 2.670 1.00 94.94 88 MET A C 1
ATOM 705 O O . MET A 1 88 ? -8.892 19.566 2.505 1.00 94.94 88 MET A O 1
ATOM 709 N N . ARG A 1 89 ? -10.993 19.722 3.299 1.00 94.94 89 ARG A N 1
ATOM 710 C CA . ARG A 1 89 ? -10.774 20.985 4.013 1.00 94.94 89 ARG A CA 1
ATOM 711 C C . ARG A 1 89 ? -10.389 20.680 5.456 1.00 94.94 89 ARG A C 1
ATOM 713 O O . ARG A 1 89 ? -11.086 19.936 6.135 1.00 94.94 89 ARG A O 1
ATOM 720 N N . THR A 1 90 ? -9.305 21.284 5.914 1.00 90.19 90 THR A N 1
ATOM 721 C CA . THR A 1 90 ? -8.820 21.233 7.294 1.00 90.19 90 THR A CA 1
ATOM 722 C C . THR A 1 90 ? -8.650 22.666 7.816 1.00 90.19 90 THR A C 1
ATOM 724 O O . THR A 1 90 ? -8.711 23.618 7.027 1.00 90.19 90 THR A O 1
ATOM 727 N N . PRO A 1 91 ? -8.409 22.865 9.124 1.00 91.44 91 PRO A N 1
ATOM 728 C CA . PRO A 1 91 ? -8.067 24.185 9.658 1.00 91.44 91 PRO A CA 1
ATOM 729 C C . PRO A 1 91 ? -6.809 24.810 9.030 1.00 91.44 91 PRO A C 1
ATOM 731 O O . PRO A 1 91 ? -6.666 26.027 9.046 1.00 91.44 91 PRO A O 1
ATOM 734 N N . LEU A 1 92 ? -5.918 23.997 8.447 1.00 92.62 92 LEU A N 1
ATOM 735 C CA . LEU A 1 92 ? -4.683 24.448 7.794 1.00 92.62 92 LEU A CA 1
ATOM 736 C C . LEU A 1 92 ? -4.867 24.776 6.302 1.00 92.62 92 LEU A C 1
ATOM 738 O O . LEU A 1 92 ? -3.917 25.191 5.645 1.00 92.62 92 LEU A O 1
ATOM 742 N N . GLY A 1 93 ? -6.065 24.571 5.747 1.00 94.94 93 GLY A N 1
ATOM 743 C CA . GLY A 1 93 ? -6.364 24.828 4.340 1.00 94.94 93 GLY A CA 1
ATOM 744 C C . GLY A 1 93 ? -6.962 23.622 3.625 1.00 94.94 93 GLY A C 1
ATOM 745 O O . GLY A 1 93 ? -7.655 22.795 4.216 1.00 94.94 93 GLY A O 1
ATOM 746 N N . ARG A 1 94 ? -6.753 23.547 2.310 1.00 96.88 94 ARG A N 1
ATOM 747 C CA . ARG A 1 94 ? -7.282 22.474 1.464 1.00 96.88 94 ARG A CA 1
ATOM 748 C C . ARG A 1 94 ? -6.141 21.555 1.041 1.00 96.88 94 ARG A C 1
ATOM 750 O O . ARG A 1 94 ? -5.194 22.010 0.412 1.00 96.88 94 ARG A O 1
ATOM 757 N N . PHE A 1 95 ? -6.270 20.272 1.351 1.00 97.12 95 PHE A N 1
ATOM 758 C CA . PHE A 1 95 ? -5.293 19.238 1.011 1.00 97.12 95 PHE A CA 1
ATOM 759 C C . PHE A 1 95 ? -5.923 18.196 0.093 1.00 97.12 95 PHE A C 1
ATOM 761 O O . PHE A 1 95 ? -7.149 18.091 0.023 1.00 97.12 95 PHE A O 1
ATOM 768 N N . SER A 1 96 ? -5.109 17.397 -0.598 1.00 96.62 96 SER A N 1
ATOM 769 C CA . SER A 1 96 ? -5.624 16.187 -1.245 1.00 96.62 96 SER A CA 1
ATOM 770 C C . SER A 1 96 ? -6.217 15.245 -0.191 1.00 96.62 96 SER A C 1
ATOM 772 O O . SER A 1 96 ? -5.824 15.275 0.979 1.00 96.62 96 SER A O 1
ATOM 774 N N . ILE A 1 97 ? -7.184 14.417 -0.593 1.00 97.25 97 ILE A N 1
ATOM 775 C CA . ILE A 1 97 ? -7.865 13.489 0.324 1.00 97.25 97 ILE A CA 1
ATOM 776 C C . ILE A 1 97 ? -6.871 12.613 1.121 1.00 97.25 97 ILE A C 1
ATOM 778 O O . ILE A 1 97 ? -6.994 12.582 2.345 1.00 97.25 97 ILE A O 1
ATOM 782 N N . PRO A 1 98 ? -5.850 11.968 0.510 1.00 97.12 98 PRO A N 1
ATOM 783 C CA . PRO A 1 98 ? -4.905 11.135 1.260 1.00 97.12 98 PRO A CA 1
ATOM 784 C C . PRO A 1 98 ? -4.099 11.917 2.302 1.00 97.12 98 PRO A C 1
ATOM 786 O O . PRO A 1 98 ? -3.845 11.408 3.391 1.00 97.12 98 PRO A O 1
ATOM 789 N N . ILE A 1 99 ? -3.713 13.162 2.007 1.00 97.25 99 ILE A N 1
ATOM 790 C CA . ILE A 1 99 ? -2.985 14.008 2.964 1.00 97.25 99 ILE A CA 1
ATOM 791 C C . ILE A 1 99 ? -3.905 14.444 4.107 1.00 97.25 99 ILE A C 1
ATOM 793 O O . ILE A 1 99 ? -3.511 14.375 5.270 1.00 97.25 99 ILE A O 1
ATOM 797 N N . GLY A 1 100 ? -5.141 14.843 3.794 1.00 97.00 100 GLY A N 1
ATOM 798 C CA . GLY A 1 100 ? -6.144 15.196 4.798 1.00 97.00 100 GLY A CA 1
ATOM 799 C C . GLY A 1 100 ? -6.405 14.051 5.777 1.00 97.00 100 GLY A C 1
ATOM 800 O O . GLY A 1 100 ? -6.341 14.254 6.989 1.00 97.00 100 GLY A O 1
ATOM 801 N N . TYR A 1 101 ? -6.588 12.832 5.263 1.00 97.31 101 TYR A N 1
ATOM 802 C CA . TYR A 1 101 ? -6.743 11.650 6.107 1.00 97.31 101 TYR A CA 1
ATOM 803 C C . TYR A 1 101 ? -5.484 11.274 6.873 1.00 97.31 101 TYR A C 1
ATOM 805 O O . TYR A 1 101 ? -5.601 10.840 8.012 1.00 97.31 101 TYR A O 1
ATOM 813 N N . ALA A 1 102 ? -4.287 11.460 6.312 1.00 97.06 102 ALA A N 1
ATOM 814 C CA . ALA A 1 102 ? -3.065 11.235 7.078 1.00 97.06 102 ALA A CA 1
ATOM 815 C C . ALA A 1 102 ? -3.039 12.141 8.318 1.00 97.06 102 ALA A C 1
ATOM 817 O O . ALA A 1 102 ? -2.866 11.634 9.421 1.00 97.06 102 ALA A O 1
ATOM 818 N N . ILE A 1 103 ? -3.320 13.442 8.161 1.00 95.81 103 ILE A N 1
ATOM 819 C CA . ILE A 1 103 ? -3.399 14.405 9.275 1.00 95.81 103 ILE A CA 1
ATOM 820 C C . ILE A 1 103 ? -4.453 13.977 10.309 1.00 95.81 103 ILE A C 1
ATOM 822 O O . ILE A 1 103 ? -4.178 14.003 11.507 1.00 95.81 103 ILE A O 1
ATOM 826 N N . GLU A 1 104 ? -5.638 13.554 9.859 1.00 94.88 104 GLU A N 1
ATOM 827 C CA . GLU A 1 104 ? -6.709 13.068 10.741 1.00 94.88 104 GLU A CA 1
ATOM 828 C C . GLU A 1 104 ? -6.302 11.809 11.531 1.00 94.88 104 GLU A C 1
ATOM 830 O O . GLU A 1 104 ? -6.696 11.632 12.686 1.00 94.88 104 GLU A O 1
ATOM 835 N N . LEU A 1 105 ? -5.511 10.926 10.915 1.00 96.44 105 LEU A N 1
ATOM 836 C CA . LEU A 1 105 ? -5.121 9.638 11.482 1.00 96.44 105 LEU A CA 1
ATOM 837 C C . LEU A 1 105 ? -3.887 9.708 12.390 1.00 96.44 105 LEU A C 1
ATOM 839 O O . LEU A 1 105 ? -3.767 8.841 13.252 1.00 96.44 105 LEU A O 1
ATOM 843 N N . VAL A 1 106 ? -3.020 10.726 12.280 1.00 95.12 106 VAL A N 1
ATOM 844 C CA . VAL A 1 106 ? -1.825 10.900 13.143 1.00 95.12 106 VAL A CA 1
ATOM 845 C C . VAL A 1 106 ? -2.095 10.654 14.640 1.00 95.12 106 VAL A C 1
ATOM 847 O O . VAL A 1 106 ? -1.354 9.877 15.250 1.00 95.12 106 VAL A O 1
ATOM 850 N N . PRO A 1 107 ? -3.114 11.268 15.282 1.00 95.06 107 PRO A N 1
ATOM 851 C CA . PRO A 1 107 ? -3.339 11.064 16.715 1.00 95.06 107 PRO A CA 1
ATOM 852 C C . PRO A 1 107 ? -3.773 9.632 17.067 1.00 95.06 107 PRO A C 1
ATOM 854 O O . PRO A 1 107 ? -3.594 9.214 18.211 1.00 95.06 107 PRO A O 1
ATOM 857 N N . LYS A 1 108 ? -4.324 8.887 16.101 1.00 96.62 108 LYS A N 1
ATOM 858 C CA . LYS A 1 108 ? -4.890 7.540 16.266 1.00 96.62 108 LYS A CA 1
ATOM 859 C C . LYS A 1 108 ? -3.873 6.442 15.930 1.00 96.62 108 LYS A C 1
ATOM 861 O O . LYS A 1 108 ? -3.795 5.435 16.627 1.00 96.62 108 LYS A O 1
ATOM 866 N N . ILE A 1 109 ? -3.086 6.642 14.871 1.00 96.00 109 ILE A N 1
ATOM 867 C CA . ILE A 1 109 ? -2.170 5.658 14.284 1.00 96.00 109 ILE A CA 1
ATOM 868 C C . ILE A 1 109 ? -0.796 6.318 14.117 1.00 96.00 109 ILE A C 1
ATOM 870 O O . ILE A 1 109 ? -0.570 7.117 13.210 1.00 96.00 109 ILE A O 1
ATOM 874 N N . ARG A 1 110 ? 0.145 5.978 15.003 1.00 92.56 110 ARG A N 1
ATOM 875 C CA . ARG A 1 110 ? 1.485 6.589 15.059 1.00 92.56 110 ARG A CA 1
ATOM 876 C C . ARG A 1 110 ? 2.497 5.837 14.193 1.00 92.56 110 ARG A C 1
ATOM 878 O O . ARG A 1 110 ? 3.425 5.219 14.707 1.00 92.56 110 ARG A O 1
ATOM 885 N N . LEU A 1 111 ? 2.285 5.882 12.884 1.00 95.69 111 LEU A N 1
ATOM 886 C CA . LEU A 1 111 ? 3.219 5.368 11.882 1.00 95.69 111 LEU A CA 1
ATOM 887 C C . LEU A 1 111 ? 4.144 6.474 11.356 1.00 95.69 111 LEU A C 1
ATOM 889 O O . LEU A 1 111 ? 3.884 7.664 11.551 1.00 95.69 111 LEU A O 1
ATOM 893 N N . LYS A 1 112 ? 5.221 6.084 10.663 1.00 95.81 112 LYS A N 1
ATOM 894 C CA . LYS A 1 112 ? 6.026 7.029 9.875 1.00 95.81 112 LYS A CA 1
ATOM 895 C C . LYS A 1 112 ? 5.163 7.614 8.757 1.00 95.81 112 LYS A C 1
ATOM 897 O O . LYS A 1 112 ? 4.196 6.994 8.327 1.00 95.81 112 LYS A O 1
ATOM 902 N N . THR A 1 113 ? 5.525 8.792 8.253 1.00 95.56 113 THR A N 1
ATOM 903 C CA . THR A 1 113 ? 4.697 9.530 7.287 1.00 95.56 113 THR A CA 1
ATOM 904 C C . THR A 1 113 ? 4.319 8.709 6.052 1.00 95.56 113 THR A C 1
ATOM 906 O O . THR A 1 113 ? 3.153 8.712 5.679 1.00 95.56 113 THR A O 1
ATOM 909 N N . LEU A 1 114 ? 5.264 7.993 5.431 1.00 95.44 114 LEU A N 1
ATOM 910 C CA . LEU A 1 114 ? 4.978 7.178 4.240 1.00 95.44 114 LEU A CA 1
ATOM 911 C C . LEU A 1 114 ? 4.040 6.006 4.561 1.00 95.44 114 LEU A C 1
ATOM 913 O O . LEU A 1 114 ? 3.017 5.842 3.900 1.00 95.44 114 LEU A O 1
ATOM 917 N N . ASP A 1 115 ? 4.310 5.277 5.642 1.00 96.56 115 ASP A N 1
ATOM 918 C CA . ASP A 1 115 ? 3.455 4.181 6.113 1.00 96.56 115 ASP A CA 1
ATOM 919 C C . ASP A 1 115 ? 2.035 4.673 6.441 1.00 96.56 115 ASP A C 1
ATOM 921 O O . ASP A 1 115 ? 1.037 4.057 6.060 1.00 96.56 115 ASP A O 1
ATOM 925 N N . LEU A 1 116 ? 1.923 5.835 7.093 1.00 97.69 116 LEU A N 1
ATOM 926 C CA . LEU A 1 116 ? 0.643 6.473 7.391 1.00 97.69 116 LEU A CA 1
ATOM 927 C C . LEU A 1 116 ? -0.092 6.897 6.116 1.00 97.69 116 LEU A C 1
ATOM 929 O O . LEU A 1 116 ? -1.321 6.834 6.077 1.00 97.69 116 LEU A O 1
ATOM 933 N N . LEU A 1 117 ? 0.628 7.292 5.063 1.00 97.88 117 LEU A N 1
ATOM 934 C CA . LEU A 1 117 ? 0.012 7.586 3.773 1.00 97.88 117 LEU A CA 1
ATOM 935 C C . LEU A 1 117 ? -0.559 6.327 3.117 1.00 97.88 117 LEU A C 1
ATOM 937 O O . LEU A 1 117 ? -1.649 6.397 2.557 1.00 97.88 117 LEU A O 1
ATOM 941 N N . HIS A 1 118 ? 0.077 5.156 3.231 1.00 97.62 118 HIS A N 1
ATOM 942 C CA . HIS A 1 118 ? -0.561 3.911 2.777 1.00 97.62 118 HIS A CA 1
ATOM 943 C C . HIS A 1 118 ? -1.897 3.668 3.488 1.00 97.62 118 HIS A C 1
ATOM 945 O O . HIS A 1 118 ? -2.892 3.346 2.833 1.00 97.62 118 HIS A O 1
ATOM 951 N N . ILE A 1 119 ? -1.952 3.895 4.804 1.00 97.88 119 ILE A N 1
ATOM 952 C CA . ILE A 1 119 ? -3.197 3.805 5.579 1.00 97.88 119 ILE A CA 1
ATOM 953 C C . ILE A 1 119 ? -4.220 4.857 5.136 1.00 97.88 119 ILE A C 1
ATOM 955 O O . ILE A 1 119 ? -5.407 4.555 4.994 1.00 97.88 119 ILE A O 1
ATOM 959 N N . SER A 1 120 ? -3.786 6.088 4.878 1.00 98.06 120 SER A N 1
ATOM 960 C CA . SER A 1 120 ? -4.689 7.156 4.455 1.00 98.06 120 SER A CA 1
ATOM 961 C C . SER A 1 120 ? -5.275 6.903 3.061 1.00 98.06 120 SER A C 1
ATOM 963 O O . SER A 1 120 ? -6.448 7.200 2.825 1.00 98.06 120 SER A O 1
ATOM 965 N N . TYR A 1 121 ? -4.519 6.260 2.162 1.00 98.12 121 TYR A N 1
ATOM 966 C CA . TYR A 1 121 ? -5.045 5.745 0.897 1.00 98.12 121 TYR A CA 1
ATOM 967 C C . TYR A 1 121 ? -6.068 4.635 1.110 1.00 98.12 121 TYR A C 1
ATOM 969 O O . TYR A 1 121 ? -7.104 4.648 0.450 1.00 98.12 121 TYR A O 1
ATOM 977 N N . VAL A 1 122 ? -5.825 3.702 2.034 1.00 97.75 122 VAL A N 1
ATOM 978 C CA . VAL A 1 122 ? -6.815 2.671 2.383 1.00 97.75 122 VAL A CA 1
ATOM 979 C C . VAL A 1 122 ? -8.125 3.319 2.830 1.00 97.75 122 VAL A C 1
ATOM 981 O O . VAL A 1 122 ? -9.175 2.979 2.283 1.00 97.75 122 VAL A O 1
ATOM 984 N N . LYS A 1 123 ? -8.068 4.311 3.731 1.00 97.81 123 LYS A N 1
ATOM 985 C CA . LYS A 1 123 ? -9.251 5.085 4.141 1.00 97.81 123 LYS A CA 1
ATOM 986 C C . LYS A 1 123 ? -9.957 5.718 2.945 1.00 97.81 123 LYS A C 1
ATOM 988 O O . LYS A 1 123 ? -11.158 5.540 2.769 1.00 97.81 123 LYS A O 1
ATOM 993 N N . ALA A 1 124 ? -9.204 6.418 2.099 1.00 97.62 124 ALA A N 1
ATOM 994 C CA . ALA A 1 124 ? -9.759 7.117 0.948 1.00 97.62 124 ALA A CA 1
ATOM 995 C C . ALA A 1 124 ? -10.441 6.191 -0.061 1.00 97.62 124 ALA A C 1
ATOM 997 O O . ALA A 1 124 ? -11.458 6.556 -0.647 1.00 97.62 124 ALA A O 1
ATOM 998 N N . LEU A 1 125 ? -9.891 4.996 -0.268 1.00 96.62 125 LEU A N 1
ATOM 999 C CA . LEU A 1 125 ? -10.486 3.994 -1.143 1.00 96.62 125 LEU A CA 1
ATOM 1000 C C . LEU A 1 125 ? -11.759 3.399 -0.533 1.00 96.62 125 LEU A C 1
ATOM 1002 O O . LEU A 1 125 ? -12.747 3.248 -1.252 1.00 96.62 125 LEU A O 1
ATOM 1006 N N . LYS A 1 126 ? -11.774 3.129 0.779 1.00 96.38 126 LYS A N 1
ATOM 1007 C CA . LYS A 1 126 ? -12.981 2.660 1.477 1.00 96.38 126 LYS A CA 1
ATOM 1008 C C . LYS A 1 126 ? -14.109 3.683 1.421 1.00 96.38 126 LYS A C 1
ATOM 1010 O O . LYS A 1 126 ? -15.224 3.324 1.059 1.00 96.38 126 LYS A O 1
ATOM 1015 N N . ASP A 1 127 ? -13.810 4.954 1.672 1.00 95.31 127 ASP A N 1
ATOM 1016 C CA . ASP A 1 127 ? -14.805 6.034 1.624 1.00 95.31 127 ASP A CA 1
ATOM 1017 C C . ASP A 1 127 ? -15.366 6.249 0.200 1.00 95.31 127 ASP A C 1
ATOM 1019 O O . ASP A 1 127 ? -16.461 6.779 0.027 1.00 95.31 127 ASP A O 1
ATOM 1023 N N . LYS A 1 128 ? -14.651 5.783 -0.836 1.00 92.94 128 LYS A N 1
ATOM 1024 C CA . LYS A 1 128 ? -15.114 5.721 -2.235 1.00 92.94 128 LYS A CA 1
ATOM 1025 C C . LYS A 1 128 ? -15.908 4.452 -2.579 1.00 92.94 128 LYS A C 1
ATOM 1027 O O . LYS A 1 128 ? -16.264 4.259 -3.740 1.00 92.94 128 LYS A O 1
ATOM 1032 N N . GLY A 1 129 ? -16.162 3.579 -1.607 1.00 93.75 129 GLY A N 1
ATOM 1033 C CA . GLY A 1 129 ? -16.896 2.327 -1.789 1.00 93.75 129 GLY A CA 1
ATOM 1034 C C . GLY A 1 129 ? -16.051 1.159 -2.301 1.00 93.75 129 GLY A C 1
ATOM 1035 O O . GLY A 1 129 ? -16.608 0.119 -2.647 1.00 93.75 129 GLY A O 1
ATOM 1036 N N . ILE A 1 130 ? -14.719 1.285 -2.351 1.00 94.81 130 ILE A N 1
ATOM 1037 C CA . ILE A 1 130 ? -13.854 0.150 -2.688 1.00 94.81 130 ILE A CA 1
ATOM 1038 C C . ILE A 1 130 ? -13.753 -0.765 -1.455 1.00 94.81 130 ILE A C 1
ATOM 1040 O O . ILE A 1 130 ? -13.324 -0.299 -0.395 1.00 94.81 130 ILE A O 1
ATOM 1044 N N . PRO A 1 131 ? -14.108 -2.062 -1.551 1.00 93.38 131 PRO A N 1
ATOM 1045 C CA . PRO A 1 131 ? -14.201 -2.957 -0.398 1.00 93.38 131 PRO A CA 1
ATOM 1046 C C . PRO A 1 131 ? -12.820 -3.463 0.048 1.00 93.38 131 PRO A C 1
ATOM 1048 O O . PRO A 1 131 ? -12.494 -4.644 -0.074 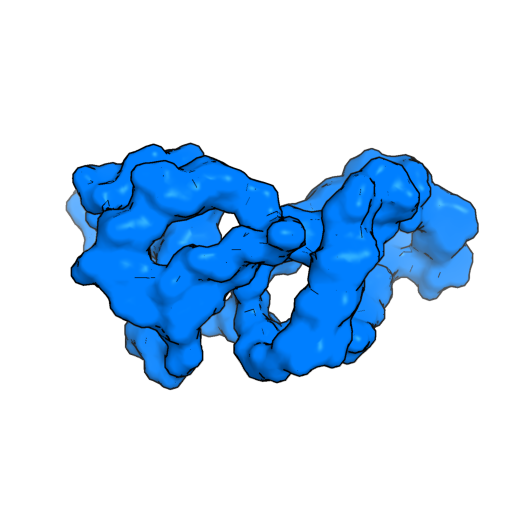1.00 93.38 131 PRO A O 1
ATOM 1051 N N . ILE A 1 132 ? -11.984 -2.563 0.566 1.00 96.19 132 ILE A N 1
ATOM 1052 C CA . ILE A 1 132 ? -10.676 -2.917 1.119 1.00 96.19 132 ILE A CA 1
ATOM 1053 C C . ILE A 1 132 ? -10.872 -3.552 2.497 1.00 96.19 132 ILE A C 1
ATOM 1055 O O . ILE A 1 132 ? -11.353 -2.902 3.423 1.00 96.19 132 ILE A O 1
ATOM 1059 N N . ARG A 1 133 ? -10.485 -4.826 2.620 1.00 96.25 133 ARG A N 1
ATOM 1060 C CA . ARG A 1 133 ? -10.535 -5.595 3.878 1.00 96.25 133 ARG A CA 1
ATOM 1061 C C . ARG A 1 133 ? -9.164 -5.833 4.493 1.00 96.25 133 ARG A C 1
ATOM 1063 O O . ARG A 1 133 ? -9.060 -6.021 5.697 1.00 96.25 133 ARG A O 1
ATOM 1070 N N . THR A 1 134 ? -8.117 -5.809 3.672 1.00 97.19 134 THR A N 1
ATOM 1071 C CA . THR A 1 134 ? -6.777 -6.217 4.090 1.00 97.19 134 THR A CA 1
ATOM 1072 C C . THR A 1 134 ? -5.722 -5.280 3.521 1.00 97.19 134 THR A C 1
ATOM 1074 O O . THR A 1 134 ? -5.695 -5.002 2.318 1.00 97.19 134 THR A O 1
ATOM 1077 N N . LEU A 1 135 ? -4.811 -4.841 4.383 1.00 97.50 135 LEU A N 1
ATOM 1078 C CA . LEU A 1 135 ? -3.545 -4.236 4.007 1.00 97.50 135 LEU A CA 1
ATOM 1079 C C . LEU A 1 135 ? -2.459 -5.312 4.038 1.00 97.50 135 LEU A C 1
ATOM 1081 O O . LEU A 1 135 ? -2.038 -5.750 5.104 1.00 97.50 135 LEU A O 1
ATOM 1085 N N . ALA A 1 136 ? -1.992 -5.721 2.862 1.00 97.50 136 ALA A N 1
ATOM 1086 C CA . ALA A 1 136 ? -0.851 -6.618 2.743 1.00 97.50 136 ALA A CA 1
ATOM 1087 C C . ALA A 1 136 ? 0.461 -5.828 2.690 1.00 97.50 136 ALA A C 1
ATOM 1089 O O . ALA A 1 136 ? 0.603 -4.955 1.829 1.00 97.50 136 ALA A O 1
ATOM 1090 N N . THR A 1 137 ? 1.394 -6.157 3.584 1.00 97.19 137 THR A N 1
ATOM 1091 C CA . THR A 1 137 ? 2.705 -5.509 3.751 1.00 97.19 137 THR A CA 1
ATOM 1092 C C . THR A 1 137 ? 3.766 -6.530 4.163 1.00 97.19 137 THR A C 1
ATOM 1094 O O . THR A 1 137 ? 3.443 -7.615 4.642 1.00 97.19 137 THR A O 1
ATOM 1097 N N . MET A 1 138 ? 5.040 -6.204 3.965 1.00 94.56 138 MET A N 1
ATOM 1098 C CA . MET A 1 138 ? 6.167 -6.922 4.567 1.00 94.56 138 MET A CA 1
ATOM 1099 C C . MET A 1 138 ? 6.803 -6.173 5.741 1.00 94.56 138 MET A C 1
ATOM 1101 O O . MET A 1 138 ? 7.738 -6.694 6.360 1.00 94.56 138 MET A O 1
ATOM 1105 N N . ASP A 1 139 ? 6.327 -4.967 6.049 1.00 94.12 139 ASP A N 1
ATOM 1106 C CA . ASP A 1 139 ? 6.829 -4.176 7.160 1.00 94.12 139 ASP A CA 1
ATOM 1107 C C . ASP A 1 139 ? 6.104 -4.549 8.462 1.00 94.12 139 ASP A C 1
ATOM 1109 O O . ASP A 1 139 ? 4.889 -4.402 8.624 1.00 94.12 139 ASP A O 1
ATOM 1113 N N . LYS A 1 140 ? 6.886 -5.044 9.425 1.00 93.12 140 LYS A N 1
ATOM 1114 C CA . LYS A 1 140 ? 6.398 -5.438 10.750 1.00 93.12 140 LYS A CA 1
ATOM 1115 C C . LYS A 1 140 ? 5.980 -4.234 11.599 1.00 93.12 140 LYS A C 1
ATOM 1117 O O . LYS A 1 140 ? 5.294 -4.436 12.602 1.00 93.12 140 LYS A O 1
ATOM 1122 N N . ASP A 1 141 ? 6.345 -3.007 11.224 1.00 93.75 141 ASP A N 1
ATOM 1123 C CA . ASP A 1 141 ? 5.912 -1.789 11.912 1.00 93.75 141 ASP A CA 1
ATOM 1124 C C . ASP A 1 141 ? 4.379 -1.636 11.872 1.00 93.75 141 ASP A C 1
ATOM 1126 O O . ASP A 1 141 ? 3.789 -1.249 12.883 1.00 93.75 141 ASP A O 1
ATOM 1130 N N . PHE A 1 142 ? 3.701 -2.075 10.800 1.00 94.62 142 PHE A N 1
ATOM 1131 C CA . PHE A 1 142 ? 2.230 -2.097 10.750 1.00 94.62 142 PHE A CA 1
ATOM 1132 C C . PHE A 1 142 ? 1.612 -3.035 11.790 1.00 94.62 142 PHE A C 1
ATOM 1134 O O . PHE A 1 142 ? 0.549 -2.736 12.333 1.00 94.62 142 PHE A O 1
ATOM 1141 N N . LYS A 1 143 ? 2.282 -4.145 12.131 1.00 93.75 143 LYS A N 1
ATOM 1142 C CA . LYS A 1 143 ? 1.779 -5.094 13.137 1.00 93.75 143 LYS A CA 1
ATOM 1143 C C . LYS A 1 143 ? 1.730 -4.470 14.532 1.00 93.75 143 LYS A C 1
ATOM 1145 O O . LYS A 1 143 ? 0.835 -4.782 15.311 1.00 93.75 143 LYS A O 1
ATOM 1150 N N . LYS A 1 144 ? 2.650 -3.547 14.838 1.00 94.94 144 LYS A N 1
ATOM 1151 C CA . LYS A 1 144 ? 2.703 -2.839 16.132 1.00 94.94 144 LYS A CA 1
ATOM 1152 C C . LYS A 1 144 ? 1.485 -1.941 16.368 1.00 94.94 144 LYS A C 1
ATOM 1154 O O . LYS A 1 144 ? 1.173 -1.640 17.516 1.00 94.94 144 LYS A O 1
ATOM 1159 N N . VAL A 1 145 ? 0.824 -1.508 15.295 1.00 96.06 145 VAL A N 1
ATOM 1160 C CA . VAL A 1 145 ? -0.346 -0.616 15.327 1.00 96.06 145 VAL A CA 1
ATOM 1161 C C . VAL A 1 145 ? -1.600 -1.260 14.724 1.00 96.06 145 VAL A C 1
ATOM 1163 O O . VAL A 1 145 ? -2.564 -0.566 14.409 1.00 96.06 145 VAL A O 1
ATOM 1166 N N . GLU A 1 146 ? -1.595 -2.583 14.539 1.00 96.56 146 GLU A N 1
ATOM 1167 C CA . GLU A 1 146 ? -2.670 -3.319 13.864 1.00 96.56 146 GLU A CA 1
ATOM 1168 C C . GLU A 1 146 ? -4.022 -3.081 14.529 1.00 96.56 146 GLU A C 1
ATOM 1170 O O . GLU A 1 146 ? -4.995 -2.803 13.838 1.00 96.56 146 GLU A O 1
ATOM 1175 N N . LYS A 1 147 ? -4.078 -3.117 15.866 1.00 97.19 147 LYS A N 1
ATOM 1176 C CA . LYS A 1 147 ? -5.321 -2.870 16.601 1.00 97.19 147 LYS A CA 1
ATOM 1177 C C . LYS A 1 147 ? -5.902 -1.496 16.260 1.00 97.19 147 LYS A C 1
ATOM 1179 O O . LYS A 1 147 ? -7.084 -1.386 15.972 1.00 97.19 147 LYS A O 1
ATOM 1184 N N . GLN A 1 148 ? -5.068 -0.459 16.231 1.00 97.75 148 GLN A N 1
ATOM 1185 C CA . GLN A 1 148 ? -5.496 0.892 15.882 1.00 97.75 148 GLN A CA 1
ATOM 1186 C C . GLN A 1 148 ? -5.959 0.978 14.425 1.00 97.75 148 GLN A C 1
ATOM 1188 O O . GLN A 1 148 ? -6.910 1.702 14.140 1.00 97.75 148 GLN A O 1
ATOM 1193 N N . ILE A 1 149 ? -5.320 0.247 13.507 1.00 97.38 149 ILE A N 1
ATOM 1194 C CA . ILE A 1 149 ? -5.765 0.167 12.111 1.00 97.38 149 ILE A CA 1
ATOM 1195 C C . ILE A 1 149 ? -7.147 -0.496 12.042 1.00 97.38 149 ILE A C 1
ATOM 1197 O O . ILE A 1 149 ? -8.062 0.090 11.467 1.00 97.38 149 ILE A O 1
ATOM 1201 N N . THR A 1 150 ? -7.331 -1.653 12.678 1.00 97.25 150 THR A N 1
ATOM 1202 C CA . THR A 1 150 ? -8.615 -2.366 12.709 1.00 97.25 150 THR A CA 1
ATOM 1203 C C . THR A 1 150 ? -9.718 -1.512 13.334 1.00 97.25 150 THR A C 1
ATOM 1205 O O . THR A 1 150 ? -10.765 -1.344 12.717 1.00 97.25 150 THR A O 1
ATOM 1208 N N . ASP A 1 151 ? -9.469 -0.905 14.496 1.00 97.19 151 ASP A N 1
ATOM 1209 C CA . ASP A 1 151 ? -10.467 -0.125 15.239 1.00 97.19 151 ASP A CA 1
ATOM 1210 C C . ASP A 1 151 ? -10.903 1.148 14.487 1.00 97.19 151 ASP A C 1
ATOM 1212 O O . ASP A 1 151 ? -12.042 1.586 14.620 1.00 97.19 151 ASP A O 1
ATOM 1216 N N . ASN A 1 152 ? -10.011 1.768 13.701 1.00 96.62 152 ASN A N 1
ATOM 1217 C CA . ASN A 1 152 ? -10.313 3.026 13.001 1.00 96.62 152 ASN A CA 1
ATOM 1218 C C . ASN A 1 152 ? -10.769 2.839 11.552 1.00 96.62 152 ASN A C 1
ATOM 1220 O O . ASN A 1 152 ? -11.354 3.761 10.980 1.00 96.62 152 ASN A O 1
ATOM 1224 N N . LEU A 1 153 ? -10.425 1.715 10.923 1.00 96.44 153 LEU A N 1
ATOM 1225 C CA . LEU A 1 153 ? -10.602 1.525 9.483 1.00 96.44 153 LEU A CA 1
ATOM 1226 C C . LEU A 1 153 ? -11.294 0.223 9.130 1.00 96.44 153 LEU A C 1
ATOM 1228 O O . LEU A 1 153 ? -11.618 0.073 7.959 1.00 96.44 153 LEU A O 1
ATOM 1232 N N . GLU A 1 154 ? -11.500 -0.708 10.063 1.00 96.88 154 GLU A N 1
ATOM 1233 C CA . GLU A 1 154 ? -12.020 -2.056 9.794 1.00 96.88 154 GLU A CA 1
ATOM 1234 C C . GLU A 1 154 ? -11.222 -2.751 8.675 1.00 96.88 154 GLU A C 1
ATOM 1236 O O . GLU A 1 154 ? -11.768 -3.179 7.651 1.00 96.88 154 GLU A O 1
ATOM 1241 N N . VAL A 1 155 ? -9.893 -2.748 8.818 1.00 97.12 155 VAL A N 1
ATOM 1242 C CA . VAL A 1 155 ? -8.947 -3.361 7.878 1.00 97.12 155 VAL A CA 1
ATOM 1243 C C . VAL A 1 155 ? -7.944 -4.202 8.649 1.00 97.12 155 VAL A C 1
ATOM 1245 O O . VAL A 1 155 ? -7.317 -3.720 9.586 1.00 97.12 155 VAL A O 1
ATOM 1248 N N . GLU A 1 156 ? -7.760 -5.441 8.211 1.00 97.12 156 GLU A N 1
ATOM 1249 C CA . GLU A 1 156 ? -6.767 -6.356 8.765 1.00 97.12 156 GLU A CA 1
ATOM 1250 C C . GLU A 1 156 ? -5.376 -6.073 8.192 1.00 97.12 156 GLU A C 1
ATOM 1252 O O . GLU A 1 156 ? -5.222 -5.781 7.001 1.00 97.12 156 GLU A O 1
ATOM 1257 N N . VAL A 1 157 ? -4.340 -6.213 9.020 1.00 97.19 157 VAL A N 1
ATOM 1258 C CA . VAL A 1 157 ? -2.947 -6.165 8.563 1.00 97.19 157 VAL A CA 1
ATOM 1259 C C . VAL A 1 157 ? -2.473 -7.585 8.279 1.00 97.19 157 VAL A C 1
ATOM 1261 O O . VAL A 1 157 ? -2.363 -8.417 9.176 1.00 97.19 157 VAL A O 1
ATOM 1264 N N . TYR A 1 158 ? -2.133 -7.856 7.022 1.00 96.75 158 TYR A N 1
ATOM 1265 C CA . TYR A 1 158 ? -1.555 -9.129 6.610 1.00 96.75 158 TYR A CA 1
ATOM 1266 C C . TYR A 1 158 ? -0.060 -8.969 6.341 1.00 96.75 158 TYR A C 1
ATOM 1268 O O . TYR A 1 158 ? 0.345 -8.325 5.370 1.00 96.75 158 TYR A O 1
A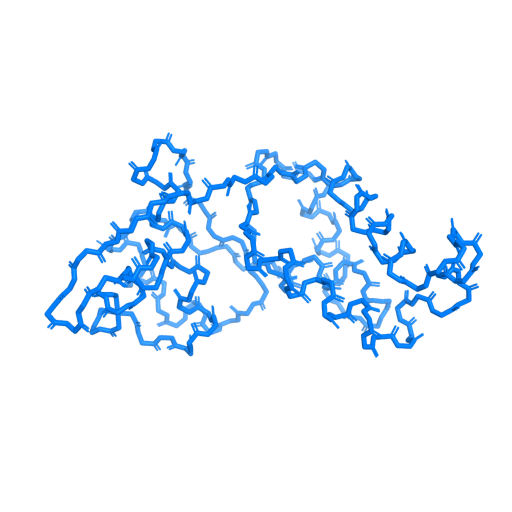TOM 1276 N N . ILE A 1 159 ? 0.763 -9.573 7.200 1.00 96.38 159 ILE A N 1
ATOM 1277 C CA . ILE A 1 159 ? 2.209 -9.639 6.988 1.00 96.38 159 ILE A CA 1
ATOM 1278 C C . ILE A 1 159 ? 2.502 -10.774 6.010 1.00 96.38 159 ILE A C 1
ATOM 1280 O O . ILE A 1 159 ? 2.294 -11.944 6.326 1.00 96.38 159 ILE A O 1
ATOM 1284 N N . VAL A 1 160 ? 2.994 -10.427 4.824 1.00 92.75 160 VAL A N 1
ATOM 1285 C CA . VAL A 1 160 ? 3.485 -11.408 3.856 1.00 92.75 160 VAL A CA 1
ATOM 1286 C C . VAL A 1 160 ? 4.860 -11.870 4.338 1.00 92.75 160 VAL A C 1
ATOM 1288 O O . VAL A 1 160 ? 5.799 -11.076 4.392 1.00 92.75 160 VAL A O 1
ATOM 1291 N N . GLY A 1 161 ? 4.978 -13.139 4.722 1.00 71.06 161 GLY A N 1
ATOM 1292 C CA . GLY A 1 161 ? 6.214 -13.701 5.271 1.00 71.06 161 GLY A CA 1
ATOM 1293 C C . GLY A 1 161 ? 6.016 -15.114 5.759 1.00 71.06 161 GLY A C 1
ATOM 1294 O O . GLY A 1 161 ? 5.446 -15.249 6.861 1.00 71.06 161 GLY A O 1
#

Radius of gyration: 16.4 Å; chains: 1; bounding box: 38×42×43 Å

pLDDT: mean 91.38, std 10.59, range [53.03, 98.12]

Foldseek 3Di:
DALQLLVLCQDPPRPLNV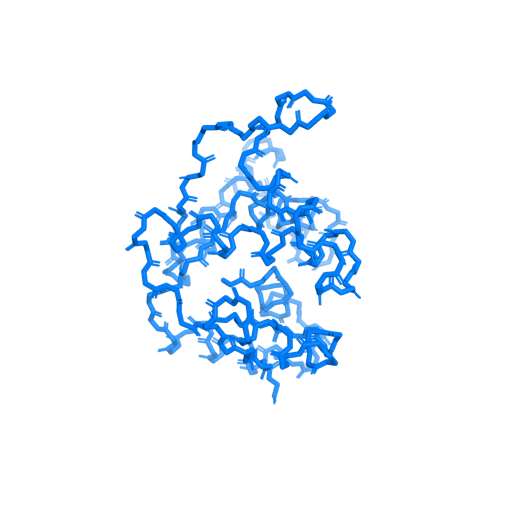LSVVCLQPDPDAEDEVLSVVVQLVCVLPDCPSQPVPLVVPDVDNVVSSVVVSVVSCVVSVYDYDYQDDWDQDPVGIGGQLVVQLVVCCVQAPDDSSVSSVLSVLQSCVVVVNPAAEDEHQDCSCVVNQVSSCVPRVHGYHHRD

Sequence (161 aa):
MDTSVIVAALDLTDPRRSSALKFLQTSKDKAISELVIAELINILARSRDLLKPRIYEIGRTEALSLLTILLYLIRRFDLRYYEVKGSMRTPLGRFSIPIGYAIELVPKIRLKTLDLLHISYVKALKDKGIPIRTLATMDKDFKKVEKQITDNLEVEVYIVG